Protein AF-A0A259RVF3-F1 (afdb_monomer)

Nearest PDB structures (foldseek):
  3j5s-assembly1_D  TM=8.501E-01  e=8.679E-03  Escherichia coli str. K-12 substr. MG1655
  8buu-assembly1_9  TM=8.937E-01  e=8.816E-02  Neobacillus vireti
  6quz-assembly1_B  TM=8.597E-01  e=1.312E-01  Thermotoga maritima MSB8
  8fhk-assembly1_D  TM=7.798E-01  e=7.342E-01  Bacillus subtilis subsp. subtilis str. 168
  8hf5-assembly1_A  TM=8.007E-01  e=1.521E+00  Streptococcus pneumoniae D39

Radius of gyration: 21.24 Å; Cα contacts (8 Å, |Δi|>4): 70; chains: 1; bounding box: 40×41×66 Å

Solvent-accessible surface area (backbone atoms only — not comparable to full-atom values): 4805 Å² total; per-residue (Å²): 136,81,82,78,81,83,79,75,77,75,69,81,73,78,73,73,85,44,75,74,44,77,41,72,63,38,68,42,64,64,87,91,46,73,50,38,79,56,46,62,49,75,41,38,66,93,65,86,85,85,85,84,78,64,91,84,62,26,59,70,57,52,52,29,51,78,69,71,74,110

pLDDT: mean 84.89, std 13.93, range [53.88, 96.88]

Secondary structure (DSSP, 8-state):
-PPPP-------------EEEEEEEEEEEETTEEEEEEEEEEEETT-------STTSSHHHHHHHHTT--

Foldseek 3Di:
DDDDPPPPPPDPDPPDFAWPFWDAQDWDDDVPRTLDGGDTDTDTPPDDDDDDDDPSNCSVVVVCVRVVND

Mean predicted aligned error: 10.06 Å

Structure (mmCIF, N/CA/C/O backbone):
data_AF-A0A259RVF3-F1
#
_entry.id   AF-A0A259RVF3-F1
#
loop_
_atom_site.group_PDB
_atom_site.id
_atom_site.type_symbol
_atom_site.label_atom_id
_atom_site.label_alt_id
_atom_site.label_comp_id
_atom_site.label_asym_id
_atom_site.label_entity_id
_atom_site.label_seq_id
_atom_site.pdbx_PDB_ins_code
_atom_site.Cartn_x
_atom_site.Cartn_y
_atom_site.Cartn_z
_atom_site.occupancy
_atom_site.B_iso_or_equiv
_atom_site.auth_seq_id
_atom_site.auth_comp_id
_atom_site.auth_asym_id
_atom_site.auth_atom_id
_atom_site.pdbx_PDB_model_num
ATOM 1 N N . MET A 1 1 ? -27.577 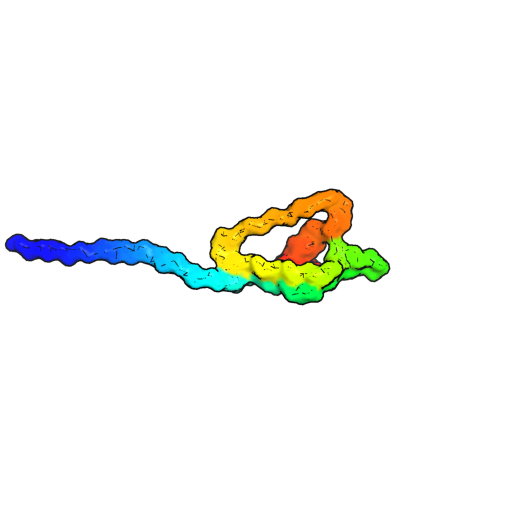31.624 48.284 1.00 55.12 1 MET A N 1
ATOM 2 C CA . MET A 1 1 ? -26.428 31.231 47.444 1.00 55.12 1 MET A CA 1
ATOM 3 C C . MET A 1 1 ? -26.779 29.883 46.824 1.00 55.12 1 MET A C 1
ATOM 5 O O . MET A 1 1 ? -26.676 28.876 47.509 1.00 55.12 1 MET A O 1
ATOM 9 N N . SER A 1 2 ? -27.338 29.860 45.613 1.00 53.88 2 SER A N 1
ATOM 10 C CA . SER A 1 2 ? -27.652 28.594 44.932 1.00 53.88 2 SER A CA 1
ATOM 11 C C . SER A 1 2 ? -26.355 27.973 44.399 1.00 53.88 2 SER A C 1
ATOM 13 O O . SER A 1 2 ? -25.531 28.726 43.874 1.00 53.88 2 SER A O 1
ATOM 15 N N . PRO A 1 3 ? -26.135 26.654 44.521 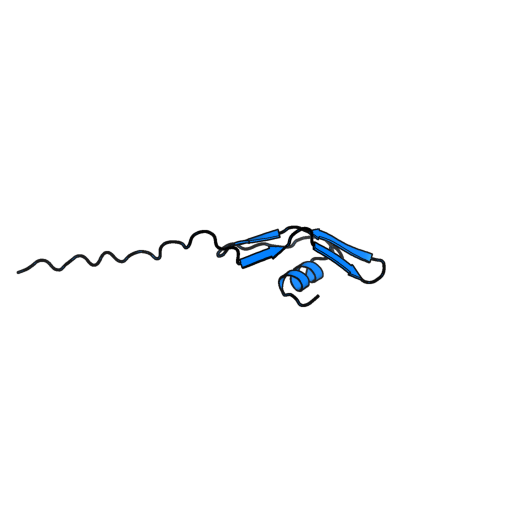1.00 62.12 3 PRO A N 1
ATOM 16 C CA . PRO A 1 3 ? -24.994 26.010 43.879 1.00 62.12 3 PRO A CA 1
ATOM 17 C C . PRO A 1 3 ? -25.156 26.075 42.350 1.00 62.12 3 PRO A C 1
ATOM 19 O O . PRO A 1 3 ? -26.250 25.856 41.828 1.00 62.12 3 PRO A O 1
ATOM 22 N N . MET A 1 4 ? -24.081 26.425 41.634 1.00 54.59 4 MET A N 1
ATOM 23 C CA . MET A 1 4 ? -24.028 26.337 40.169 1.00 54.59 4 MET A CA 1
ATOM 24 C C . MET A 1 4 ? -24.211 24.878 39.724 1.00 54.59 4 MET A C 1
ATOM 26 O O . MET A 1 4 ? -23.685 23.984 40.387 1.00 54.59 4 MET A O 1
ATOM 30 N N . PRO A 1 5 ? -24.890 24.615 38.594 1.00 62.78 5 PRO A N 1
ATOM 31 C CA . PRO A 1 5 ? -24.906 23.285 38.006 1.00 62.78 5 PRO A CA 1
ATOM 32 C C . PRO A 1 5 ? -23.507 22.943 37.477 1.00 62.78 5 PRO A C 1
ATOM 34 O O . PRO A 1 5 ? -22.928 23.689 36.684 1.00 62.78 5 PRO A O 1
ATOM 37 N N . GLU A 1 6 ? -22.962 21.813 37.924 1.00 61.53 6 GLU A N 1
ATOM 38 C CA . GLU A 1 6 ? -21.721 21.237 37.414 1.00 61.53 6 GLU A CA 1
ATOM 39 C C . GLU A 1 6 ? -21.899 20.891 35.933 1.00 61.53 6 GLU A C 1
ATOM 41 O O . GLU A 1 6 ? -22.523 19.896 35.558 1.00 61.53 6 GLU A O 1
ATOM 46 N N . SER A 1 7 ? -21.354 21.744 35.067 1.00 62.12 7 SER A N 1
ATOM 47 C CA . SER A 1 7 ? -21.214 21.464 33.644 1.00 62.12 7 SER A CA 1
ATOM 48 C C . SER A 1 7 ? -20.207 20.328 33.479 1.00 62.12 7 SER A C 1
ATOM 50 O O . SER A 1 7 ? -19.010 20.563 33.319 1.00 62.12 7 SER A O 1
ATOM 52 N N . THR A 1 8 ? -20.699 19.089 33.528 1.00 63.28 8 THR A N 1
ATOM 53 C CA . THR A 1 8 ? -19.957 17.907 33.084 1.00 63.28 8 THR A CA 1
ATOM 54 C C . THR A 1 8 ? -19.601 18.127 31.619 1.00 63.28 8 THR A C 1
ATOM 56 O O . THR A 1 8 ? -20.435 17.974 30.725 1.00 63.28 8 THR A O 1
ATOM 59 N N . ALA A 1 9 ? -18.363 18.550 31.375 1.00 58.22 9 ALA A N 1
ATOM 60 C CA . ALA A 1 9 ? -17.779 18.563 30.050 1.00 58.22 9 ALA A CA 1
ATOM 61 C C . ALA A 1 9 ? -17.784 17.115 29.552 1.00 58.22 9 ALA A C 1
ATOM 63 O O . ALA A 1 9 ? -16.983 16.291 29.991 1.00 58.22 9 ALA A O 1
ATOM 64 N N . ARG A 1 10 ? -18.742 16.785 28.681 1.00 59.28 10 ARG A N 1
ATOM 65 C CA . ARG A 1 10 ? -18.731 15.528 27.936 1.00 59.28 10 ARG A CA 1
ATOM 66 C C . ARG A 1 10 ? -17.412 15.497 27.167 1.00 59.28 10 ARG A C 1
ATOM 68 O O . ARG A 1 10 ? -17.213 16.302 26.259 1.00 59.28 10 ARG A O 1
ATOM 75 N N . LEU A 1 11 ? -16.501 14.608 27.561 1.00 63.16 11 LEU A N 1
ATOM 76 C CA . LEU A 1 11 ? -15.366 14.253 26.717 1.00 63.16 11 LEU A CA 1
ATOM 77 C C . LEU A 1 11 ? -15.942 13.789 25.372 1.00 63.16 11 LEU A C 1
ATOM 79 O O . LEU A 1 11 ? -16.967 13.101 25.389 1.00 63.16 11 LEU A O 1
ATOM 83 N N . PRO A 1 12 ? -15.356 14.185 24.228 1.00 63.19 12 PRO A N 1
ATOM 84 C CA . PRO A 1 12 ? -15.833 13.723 22.935 1.00 63.19 12 PRO A CA 1
ATOM 85 C C . PRO A 1 12 ? -15.842 12.199 22.963 1.00 63.19 12 PRO A C 1
ATOM 87 O O . PRO A 1 12 ? -14.810 11.557 23.147 1.00 63.19 12 PRO A O 1
ATOM 90 N N . GLU A 1 13 ? -17.042 11.644 22.868 1.00 64.31 13 GLU A N 1
ATOM 91 C CA . GLU A 1 13 ? -17.293 10.214 22.787 1.00 64.31 13 GLU A CA 1
ATOM 92 C C . GLU A 1 13 ? -16.473 9.727 21.594 1.00 64.31 13 GLU A C 1
ATOM 94 O O . GLU A 1 13 ? -16.694 10.193 20.475 1.00 64.31 13 GLU A O 1
ATOM 99 N N . THR A 1 14 ? -15.453 8.893 21.833 1.00 61.41 14 THR A N 1
ATOM 100 C CA . THR A 1 14 ? -14.621 8.354 20.755 1.00 61.41 14 THR A CA 1
ATOM 101 C C . THR A 1 14 ? -15.575 7.718 19.750 1.00 61.41 14 THR A C 1
ATOM 103 O O . THR A 1 14 ? -16.255 6.755 20.116 1.00 61.41 14 THR A O 1
ATOM 106 N N . PRO A 1 15 ? -15.704 8.262 18.525 1.00 63.97 15 PRO A N 1
ATOM 107 C CA . PRO A 1 15 ? -16.665 7.732 17.579 1.00 63.97 15 PRO A CA 1
ATOM 108 C C . PRO A 1 15 ? -16.334 6.259 17.356 1.00 63.97 15 PRO A C 1
ATOM 110 O O . PRO A 1 15 ? -15.160 5.901 17.230 1.00 63.97 15 PRO A O 1
ATOM 113 N N . ALA A 1 16 ? -17.368 5.413 17.336 1.00 66.19 16 ALA A N 1
ATOM 114 C CA . ALA A 1 16 ? -17.232 3.999 17.005 1.00 66.19 16 ALA A CA 1
ATOM 115 C C . ALA A 1 16 ? -16.344 3.846 15.753 1.00 66.19 16 ALA A C 1
ATOM 117 O O . ALA A 1 16 ? -16.413 4.717 14.874 1.00 66.19 16 ALA A O 1
ATOM 118 N N . PRO A 1 17 ? -15.498 2.801 15.665 1.00 66.56 17 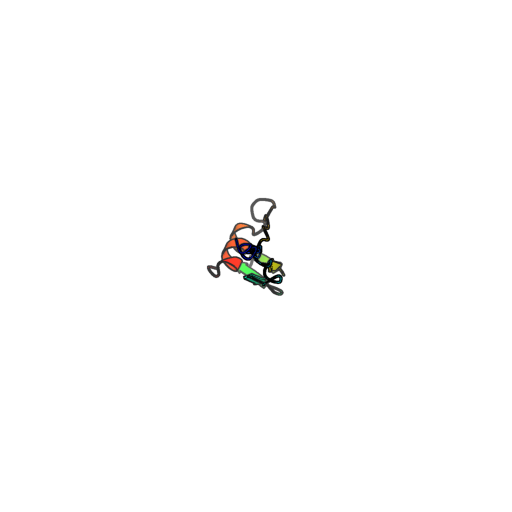PRO A N 1
ATOM 119 C CA . PRO A 1 17 ? -14.509 2.672 14.599 1.00 66.56 17 PRO A CA 1
ATOM 120 C C . PRO A 1 17 ? -15.199 2.751 13.234 1.00 66.56 17 PRO A C 1
ATOM 122 O O . PRO A 1 17 ? -15.854 1.813 12.782 1.00 66.56 17 PRO A O 1
ATOM 125 N N . SER A 1 18 ? -15.090 3.919 12.600 1.00 84.50 18 SER A N 1
ATOM 126 C CA . SER A 1 18 ? -15.629 4.185 11.273 1.00 84.50 18 SER A CA 1
ATOM 127 C C . SER A 1 18 ? -14.537 3.870 10.271 1.00 84.50 18 SER A C 1
ATOM 129 O O . SER A 1 18 ? -13.419 4.378 10.376 1.00 84.50 18 SER A O 1
ATOM 131 N N . VAL A 1 19 ? -14.855 3.004 9.316 1.00 90.25 19 VAL A N 1
ATOM 132 C CA . VAL A 1 19 ? -13.952 2.677 8.215 1.00 90.25 19 VAL A CA 1
ATOM 133 C C . VAL A 1 19 ? -13.810 3.907 7.335 1.00 90.25 19 VAL A C 1
ATOM 135 O O . VAL A 1 19 ? -14.811 4.467 6.891 1.00 90.25 19 VAL A O 1
ATOM 138 N N . LEU A 1 20 ? -12.574 4.336 7.104 1.00 93.00 20 LEU A N 1
ATOM 139 C CA . LEU A 1 20 ? -12.246 5.429 6.192 1.00 93.00 20 LEU A CA 1
ATOM 140 C C . LEU A 1 20 ? -11.832 4.919 4.813 1.00 93.00 20 LEU A C 1
ATOM 142 O O . LEU A 1 20 ? -12.119 5.573 3.816 1.00 93.00 20 LEU A O 1
ATOM 146 N N . LEU A 1 21 ? -11.156 3.772 4.759 1.00 93.12 21 LEU A N 1
ATOM 147 C CA . LEU A 1 21 ? -10.709 3.148 3.520 1.00 93.12 21 LEU A CA 1
ATOM 148 C C . LEU A 1 21 ? -10.824 1.633 3.648 1.00 93.12 21 LEU A C 1
ATOM 150 O O . LEU A 1 21 ? -10.421 1.060 4.659 1.00 93.12 21 LEU A O 1
ATOM 154 N N . GLU A 1 22 ? -11.328 0.995 2.602 1.00 94.62 22 GLU A N 1
ATOM 155 C CA . GLU A 1 22 ? -11.362 -0.454 2.472 1.00 94.62 22 GLU A CA 1
ATOM 156 C C . GLU A 1 22 ? -10.904 -0.834 1.065 1.00 94.62 22 GLU A C 1
ATOM 158 O O . GLU A 1 22 ? -11.415 -0.331 0.065 1.00 94.62 22 GLU A O 1
ATOM 163 N N . LEU A 1 23 ? -9.896 -1.693 1.008 1.00 94.44 23 LEU A N 1
ATOM 164 C CA . LEU A 1 23 ? -9.472 -2.428 -0.167 1.00 94.44 23 LEU A CA 1
ATOM 165 C C . LEU A 1 23 ? -9.860 -3.882 0.085 1.00 94.44 23 LEU A C 1
ATOM 167 O O . LEU A 1 23 ? -9.490 -4.438 1.119 1.00 94.44 23 LEU A O 1
ATOM 171 N N . ASP A 1 24 ? -10.566 -4.490 -0.857 1.00 95.69 24 ASP A N 1
ATOM 172 C CA . ASP A 1 24 ? -10.932 -5.902 -0.813 1.00 95.69 24 ASP A CA 1
ATOM 173 C C . ASP A 1 24 ? -10.413 -6.585 -2.076 1.00 95.69 24 ASP A C 1
ATOM 175 O O . ASP A 1 24 ? -10.743 -6.168 -3.186 1.00 95.69 24 ASP A O 1
ATOM 179 N N . GLN A 1 25 ? -9.537 -7.578 -1.895 1.00 96.88 25 GLN A N 1
ATOM 180 C CA . GLN A 1 25 ? -8.938 -8.378 -2.970 1.00 96.88 25 GLN A CA 1
ATOM 181 C C . GLN A 1 25 ? -8.505 -7.542 -4.189 1.00 96.88 25 GLN A C 1
ATOM 183 O O . GLN A 1 25 ? -8.850 -7.832 -5.333 1.00 96.88 25 GLN A O 1
ATOM 188 N N . VAL A 1 26 ? -7.743 -6.471 -3.959 1.00 95.00 26 VAL A N 1
ATOM 189 C CA . VAL A 1 26 ? -7.338 -5.559 -5.033 1.00 95.00 26 VAL A CA 1
ATOM 190 C C . VAL A 1 26 ? -6.131 -6.110 -5.783 1.00 95.00 26 VAL A C 1
ATOM 192 O O . VAL A 1 26 ? -5.119 -6.488 -5.192 1.00 95.00 26 VAL A O 1
ATOM 195 N N . TYR A 1 27 ? -6.214 -6.087 -7.112 1.00 95.12 27 TYR A N 1
ATOM 196 C CA . TYR A 1 27 ? -5.138 -6.476 -8.020 1.00 95.12 27 TYR A CA 1
ATOM 197 C C . TYR A 1 27 ? -4.738 -5.286 -8.893 1.00 95.12 27 TYR A C 1
ATOM 199 O O . TYR A 1 27 ? -5.593 -4.575 -9.421 1.00 95.12 27 TYR A O 1
ATOM 207 N N . LYS A 1 28 ? -3.435 -5.089 -9.113 1.00 93.75 28 LYS A N 1
ATOM 208 C CA . LYS A 1 28 ? -2.920 -4.074 -10.044 1.00 93.75 28 LYS A CA 1
ATOM 209 C C . LYS A 1 28 ? -1.775 -4.636 -10.859 1.00 93.75 28 LYS A C 1
ATOM 211 O O . LYS A 1 28 ? -0.814 -5.181 -10.317 1.00 93.75 28 LYS A O 1
ATOM 216 N N . SER A 1 29 ? -1.875 -4.461 -12.172 1.00 94.75 29 SER A N 1
ATOM 217 C CA . SER A 1 29 ? -0.836 -4.847 -13.123 1.00 94.75 29 SER A CA 1
ATOM 218 C C . SER A 1 29 ? -0.457 -3.666 -14.009 1.00 94.75 29 SER A C 1
ATOM 220 O O . SER A 1 29 ? -1.318 -2.874 -14.391 1.00 94.75 29 SER A O 1
ATOM 222 N N . TYR A 1 30 ? 0.824 -3.575 -14.354 1.00 91.44 30 TYR A N 1
ATOM 223 C CA . TYR A 1 30 ? 1.330 -2.694 -15.403 1.00 91.44 30 TYR A CA 1
ATOM 224 C C . TYR A 1 30 ? 1.859 -3.573 -16.535 1.00 91.44 30 TYR A C 1
ATOM 226 O O . TYR A 1 30 ? 2.890 -4.240 -16.409 1.00 91.44 30 TYR A O 1
ATOM 234 N N . GLY A 1 31 ? 1.111 -3.629 -17.638 1.00 91.94 31 GLY A N 1
ATOM 235 C CA . GLY A 1 31 ? 1.378 -4.577 -18.717 1.00 91.94 31 GLY A CA 1
ATOM 236 C C . GLY A 1 31 ? 1.326 -6.021 -18.210 1.00 91.94 31 GLY A C 1
ATOM 237 O O . GLY A 1 31 ? 0.295 -6.473 -17.721 1.00 91.94 31 GLY A O 1
ATOM 238 N N . ARG A 1 32 ? 2.448 -6.743 -18.320 1.00 93.06 32 ARG A N 1
ATOM 239 C CA . ARG A 1 32 ? 2.576 -8.141 -17.865 1.00 93.06 32 ARG A CA 1
ATOM 240 C C . ARG A 1 32 ? 3.008 -8.284 -16.403 1.00 93.06 32 ARG A C 1
ATOM 242 O O . ARG A 1 32 ? 2.994 -9.394 -15.883 1.00 93.06 32 ARG A O 1
ATOM 249 N N . LEU A 1 33 ? 3.420 -7.197 -15.751 1.00 92.50 33 LEU A N 1
ATOM 250 C CA . LEU A 1 33 ? 3.905 -7.233 -14.376 1.00 92.50 33 LEU A CA 1
ATOM 251 C C . LEU A 1 33 ? 2.746 -7.009 -13.404 1.00 92.50 33 LEU A C 1
ATOM 253 O O . LEU A 1 33 ? 2.145 -5.934 -13.403 1.00 92.50 33 LEU A O 1
ATOM 257 N N . ARG A 1 34 ? 2.471 -7.994 -12.545 1.00 92.81 34 ARG A N 1
ATOM 258 C CA . ARG A 1 34 ? 1.555 -7.828 -11.414 1.00 92.81 34 ARG A CA 1
ATOM 259 C C . ARG A 1 34 ? 2.293 -7.175 -10.249 1.00 92.81 34 ARG A C 1
ATOM 261 O O . ARG A 1 34 ? 3.242 -7.746 -9.726 1.00 92.81 34 ARG A O 1
ATOM 268 N N . VAL A 1 35 ? 1.865 -5.971 -9.878 1.00 94.56 35 VAL A N 1
ATOM 269 C CA . VAL A 1 35 ? 2.489 -5.160 -8.818 1.00 94.56 35 VAL A CA 1
ATOM 270 C C . VAL A 1 35 ? 1.734 -5.279 -7.498 1.00 94.56 35 VAL A C 1
ATOM 272 O O . VAL A 1 35 ? 2.354 -5.239 -6.441 1.00 94.56 35 VAL A O 1
ATOM 275 N N . VAL A 1 36 ? 0.414 -5.460 -7.554 1.00 94.75 36 VAL A N 1
ATOM 276 C CA . VAL A 1 36 ? -0.424 -5.765 -6.388 1.00 94.75 36 VAL A CA 1
ATOM 277 C C . VAL A 1 36 ? -1.240 -7.016 -6.703 1.00 94.75 36 VAL A C 1
ATOM 279 O O . VAL A 1 36 ? -1.828 -7.104 -7.784 1.00 94.75 36 VAL A O 1
ATOM 282 N N . ASP A 1 37 ? -1.251 -7.979 -5.784 1.00 94.94 37 ASP A N 1
ATOM 283 C CA . ASP A 1 37 ? -1.880 -9.292 -5.958 1.00 94.94 37 ASP A CA 1
ATOM 284 C C . ASP A 1 37 ? -2.766 -9.623 -4.750 1.00 94.94 37 ASP A C 1
ATOM 286 O O . ASP A 1 37 ? -2.269 -10.057 -3.715 1.00 94.94 37 ASP A O 1
ATOM 290 N N . GLY A 1 38 ? -4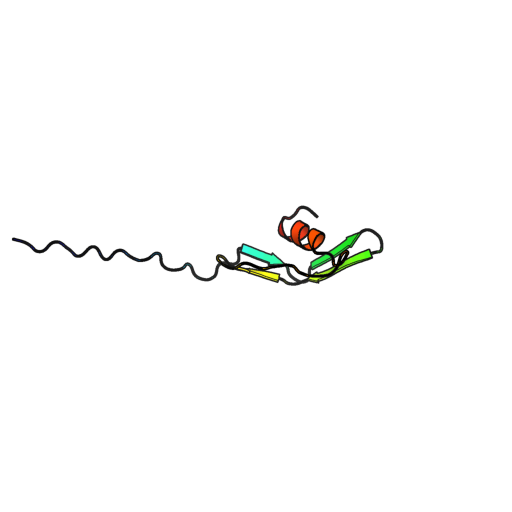.071 -9.360 -4.859 1.00 94.62 38 GLY A N 1
ATOM 291 C CA . GLY A 1 38 ? -5.056 -9.713 -3.830 1.00 94.62 38 GLY A CA 1
ATOM 292 C C . GLY A 1 38 ? -4.929 -8.920 -2.527 1.00 94.62 38 GLY A C 1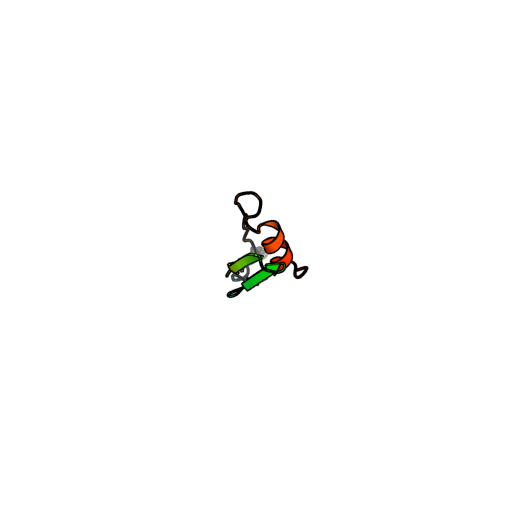
ATOM 293 O O . GLY A 1 38 ? -5.157 -9.462 -1.446 1.00 94.62 38 GLY A O 1
ATOM 294 N N . LEU A 1 39 ? -4.557 -7.638 -2.594 1.00 94.25 39 LEU A N 1
ATOM 295 C CA . LEU A 1 39 ? -4.395 -6.810 -1.399 1.00 94.25 39 LEU A CA 1
ATOM 296 C C . LEU A 1 39 ? -5.754 -6.492 -0.769 1.00 94.25 39 LEU A C 1
ATOM 298 O O . LEU A 1 39 ? -6.587 -5.832 -1.389 1.00 94.25 39 LEU A O 1
ATOM 302 N N . SER A 1 40 ? -5.933 -6.908 0.484 1.00 94.50 40 SER A N 1
ATOM 303 C CA . SER A 1 40 ? -7.061 -6.499 1.324 1.00 94.50 40 SER A CA 1
ATOM 304 C C . SER A 1 40 ? -6.547 -5.679 2.504 1.00 94.50 40 SER A C 1
ATOM 306 O O . SER A 1 40 ? -5.626 -6.108 3.201 1.00 94.50 40 SER A O 1
ATOM 308 N N . LEU A 1 41 ? -7.097 -4.484 2.701 1.00 93.19 41 LEU A N 1
ATOM 309 C CA . LEU A 1 41 ? -6.660 -3.535 3.723 1.00 93.19 41 LEU A CA 1
ATOM 310 C C . LEU A 1 41 ? -7.851 -2.710 4.199 1.00 93.19 41 LEU A C 1
ATOM 312 O O . LEU A 1 41 ? -8.604 -2.185 3.389 1.00 93.19 41 LEU A O 1
ATOM 316 N N . ARG A 1 42 ? -7.982 -2.534 5.512 1.00 93.69 42 ARG A N 1
ATOM 317 C CA . ARG A 1 42 ? -9.026 -1.715 6.124 1.00 93.69 42 ARG A CA 1
ATOM 318 C C . ARG A 1 42 ? -8.377 -0.689 7.041 1.00 93.69 42 ARG A C 1
ATOM 320 O O . ARG A 1 42 ? -7.614 -1.057 7.927 1.00 93.69 42 ARG A O 1
ATOM 327 N N . LEU A 1 43 ? -8.661 0.586 6.803 1.00 92.19 43 LEU A N 1
ATOM 328 C CA . LEU A 1 43 ? -8.185 1.711 7.600 1.00 92.19 43 LEU A CA 1
ATOM 329 C C . LEU A 1 43 ? -9.375 2.329 8.326 1.00 92.19 43 LEU A C 1
ATOM 331 O O . LEU A 1 43 ? -10.306 2.823 7.681 1.00 92.19 43 LEU A O 1
ATOM 335 N N . SER A 1 44 ? -9.336 2.345 9.651 1.00 92.25 44 SER A N 1
ATOM 336 C CA . SER A 1 44 ? -10.347 3.003 10.478 1.00 92.25 44 SER A CA 1
ATOM 337 C C . SER A 1 44 ? -9.894 4.399 10.901 1.00 92.25 44 SER A C 1
ATOM 339 O O . SER A 1 44 ? -8.708 4.740 10.894 1.00 92.25 44 SER A O 1
ATOM 341 N N . ARG A 1 45 ? -10.848 5.243 11.292 1.00 90.00 45 ARG A N 1
ATOM 342 C CA . ARG A 1 45 ? -10.556 6.581 11.812 1.00 90.00 45 ARG A CA 1
ATOM 343 C C . ARG A 1 45 ? -9.653 6.501 13.046 1.00 90.00 45 ARG A C 1
ATOM 345 O O . ARG A 1 45 ? -9.994 5.844 14.021 1.00 90.00 45 ARG A O 1
ATOM 352 N N . GLY A 1 46 ? -8.540 7.232 13.008 1.00 89.62 46 GLY A N 1
ATOM 353 C CA . GLY A 1 46 ? -7.550 7.272 14.090 1.00 89.62 46 GLY A CA 1
ATOM 354 C C . GLY A 1 46 ? -6.431 6.236 13.962 1.00 89.62 46 GLY A C 1
ATOM 355 O O . GLY A 1 46 ? -5.495 6.275 14.756 1.00 89.62 46 GLY A O 1
ATOM 356 N N . GLU A 1 47 ? -6.482 5.354 12.962 1.00 88.81 47 GLU A N 1
ATOM 357 C CA . GLU A 1 47 ? -5.410 4.398 12.686 1.00 88.81 47 GLU A CA 1
ATOM 358 C C . GLU A 1 47 ? -4.376 4.973 11.707 1.00 88.81 47 GLU A C 1
ATOM 360 O O . GLU A 1 47 ? -4.698 5.748 10.805 1.00 88.81 47 GLU A O 1
ATOM 365 N N . CYS A 1 48 ? -3.119 4.562 11.871 1.00 89.12 48 CYS A N 1
ATOM 366 C CA . CYS A 1 48 ? -2.017 4.913 10.982 1.00 89.12 48 CYS A CA 1
ATOM 367 C C . CYS A 1 48 ? -1.309 3.632 10.531 1.00 89.12 48 CYS A C 1
ATOM 369 O O . CYS A 1 48 ? -0.878 2.838 11.366 1.00 89.12 48 CYS A O 1
ATOM 371 N N . TYR A 1 49 ? -1.187 3.437 9.217 1.00 90.81 49 TYR A N 1
ATOM 372 C CA . TYR A 1 49 ? -0.538 2.270 8.619 1.00 90.81 49 TYR A CA 1
ATOM 373 C C . TYR A 1 49 ? 0.712 2.702 7.854 1.00 90.81 49 TYR A C 1
ATOM 375 O O . TYR A 1 49 ? 0.689 3.661 7.083 1.00 90.81 49 TYR A O 1
ATOM 383 N N . GLY A 1 50 ? 1.803 1.961 8.044 1.00 92.19 50 GLY A N 1
ATOM 384 C CA . GLY A 1 50 ? 3.040 2.118 7.286 1.00 92.19 50 GLY A CA 1
ATOM 385 C C . GLY A 1 50 ? 3.181 1.024 6.232 1.00 92.19 50 GLY A C 1
ATOM 386 O O . GLY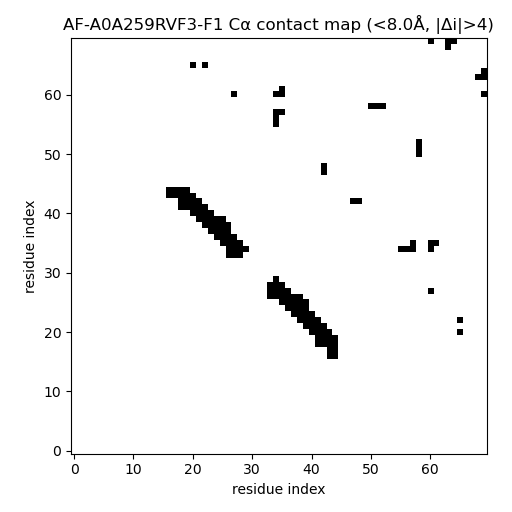 A 1 50 ? 3.015 -0.154 6.537 1.00 92.19 50 GLY A O 1
ATOM 387 N N . ILE A 1 51 ? 3.530 1.400 5.000 1.00 93.19 51 ILE A N 1
ATOM 388 C CA . ILE A 1 51 ? 3.837 0.448 3.925 1.00 93.19 51 ILE A CA 1
ATOM 389 C C . ILE A 1 51 ? 5.357 0.341 3.790 1.00 93.19 51 ILE A C 1
ATOM 391 O O . ILE A 1 51 ? 6.030 1.313 3.444 1.00 93.19 51 ILE A O 1
ATOM 395 N N . ILE A 1 52 ? 5.901 -0.850 4.037 1.00 93.25 52 ILE A N 1
ATOM 396 C CA . ILE A 1 52 ? 7.345 -1.112 4.068 1.00 93.25 52 ILE A CA 1
ATOM 397 C C . ILE A 1 52 ? 7.666 -2.275 3.127 1.00 93.25 52 ILE A C 1
ATOM 399 O O . ILE A 1 52 ? 6.878 -3.200 2.968 1.00 93.25 52 ILE A O 1
ATOM 403 N N . GLY A 1 53 ? 8.825 -2.219 2.476 1.00 93.12 53 GLY A N 1
ATOM 404 C CA . GLY A 1 53 ? 9.285 -3.260 1.561 1.00 93.12 53 GLY A CA 1
ATOM 405 C C . GLY A 1 53 ? 10.392 -2.767 0.628 1.00 93.12 53 GLY A C 1
ATOM 406 O O . GLY A 1 53 ? 10.648 -1.558 0.562 1.00 93.12 53 GLY A O 1
ATOM 407 N N . PRO A 1 54 ? 11.039 -3.670 -0.125 1.00 94.50 54 PRO A N 1
ATOM 408 C CA . PRO A 1 54 ? 12.118 -3.326 -1.049 1.00 94.50 54 PRO A CA 1
ATOM 409 C C . PRO A 1 54 ? 11.634 -2.463 -2.227 1.00 94.50 54 PRO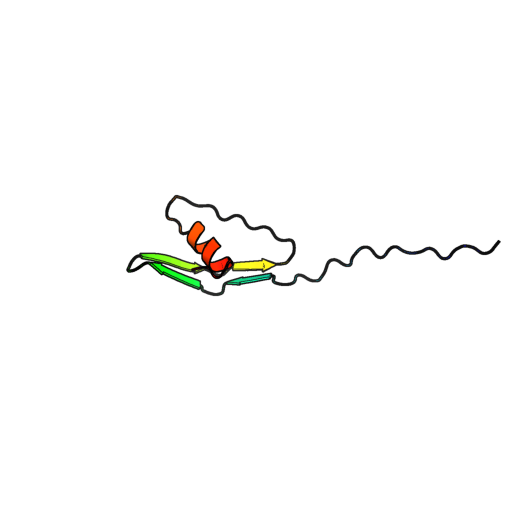 A C 1
ATOM 411 O O . PRO A 1 54 ? 10.433 -2.239 -2.435 1.00 94.50 54 PRO A O 1
ATOM 414 N N . ASN A 1 55 ? 12.573 -1.925 -3.005 1.00 92.25 55 ASN A N 1
ATOM 415 C CA . ASN A 1 55 ? 12.246 -1.206 -4.238 1.00 92.25 55 ASN A CA 1
ATOM 416 C C . ASN A 1 55 ? 11.528 -2.141 -5.219 1.00 92.25 55 ASN A C 1
ATOM 418 O O . ASN A 1 55 ? 11.888 -3.306 -5.345 1.00 92.25 55 ASN A O 1
ATOM 422 N N . GLY A 1 56 ? 10.479 -1.639 -5.872 1.00 89.19 56 GLY A N 1
ATOM 423 C CA . GLY A 1 56 ? 9.646 -2.441 -6.776 1.00 89.19 56 GLY A CA 1
ATOM 424 C C . GLY A 1 56 ? 8.555 -3.283 -6.102 1.00 89.19 56 GLY A C 1
ATOM 425 O O . GLY A 1 56 ? 7.715 -3.819 -6.809 1.00 89.19 56 GLY A O 1
ATOM 426 N N . ALA A 1 57 ? 8.471 -3.330 -4.766 1.00 92.00 57 ALA A N 1
ATOM 427 C CA . ALA A 1 57 ? 7.441 -4.096 -4.043 1.00 92.00 57 ALA A CA 1
ATOM 428 C C . ALA A 1 57 ? 6.000 -3.545 -4.165 1.00 92.00 57 ALA A C 1
ATOM 430 O O .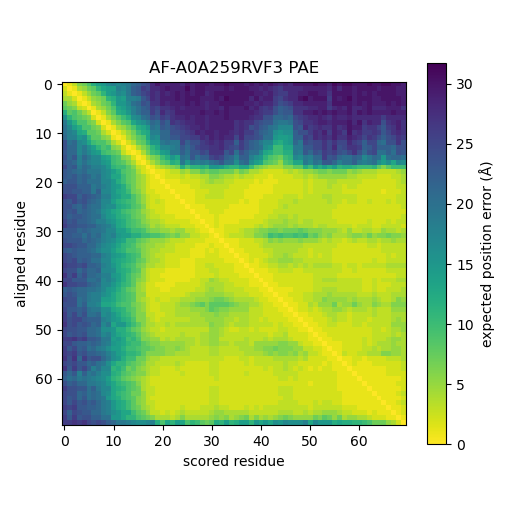 ALA A 1 57 ? 5.111 -3.993 -3.455 1.00 92.00 57 ALA A O 1
ATOM 431 N N . GLY A 1 58 ? 5.770 -2.517 -4.987 1.00 92.94 58 GLY A N 1
ATOM 432 C CA . GLY A 1 58 ? 4.436 -1.948 -5.195 1.00 92.94 58 GLY A CA 1
ATOM 433 C C . GLY A 1 58 ? 3.978 -0.911 -4.169 1.00 92.94 58 GLY A C 1
ATOM 434 O O . GLY A 1 58 ? 2.842 -0.472 -4.245 1.00 92.94 58 GLY A O 1
ATOM 435 N N . LYS A 1 59 ? 4.845 -0.434 -3.263 1.00 96.06 59 LYS A N 1
ATOM 436 C CA . LYS A 1 59 ? 4.474 0.537 -2.207 1.00 96.06 59 LYS A CA 1
ATOM 437 C C . LYS A 1 59 ? 3.759 1.788 -2.735 1.00 96.06 59 LYS A C 1
ATOM 439 O O . LYS A 1 59 ? 2.665 2.114 -2.290 1.00 96.06 59 LYS A O 1
ATOM 444 N N . THR A 1 60 ? 4.371 2.477 -3.701 1.00 94.88 60 THR A N 1
ATOM 445 C CA . THR A 1 60 ? 3.787 3.678 -4.317 1.00 94.88 60 THR A CA 1
ATOM 446 C C . THR A 1 60 ? 2.495 3.346 -5.054 1.00 94.88 60 THR A C 1
ATOM 448 O O . THR A 1 60 ? 1.537 4.101 -4.956 1.00 94.88 60 THR A O 1
ATOM 451 N N . THR A 1 61 ? 2.435 2.193 -5.725 1.00 94.88 61 THR A N 1
ATOM 452 C CA . THR A 1 61 ? 1.221 1.704 -6.388 1.00 94.88 61 THR A CA 1
ATOM 453 C C . THR A 1 61 ? 0.095 1.459 -5.385 1.00 9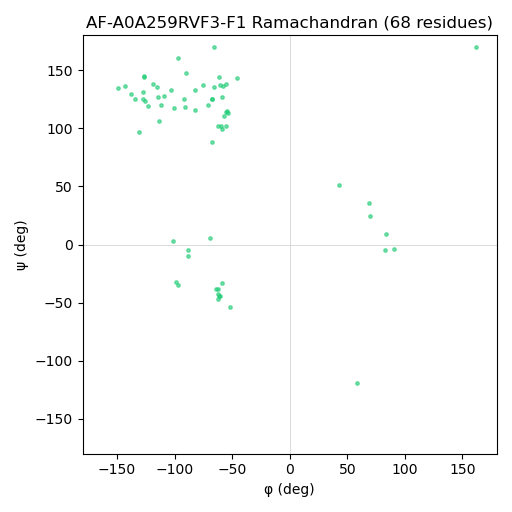4.88 61 THR A C 1
ATOM 455 O O . THR A 1 61 ? -1.026 1.883 -5.633 1.00 94.88 61 THR A O 1
ATOM 458 N N . THR A 1 62 ? 0.381 0.858 -4.228 1.00 94.56 62 THR A N 1
ATOM 459 C CA . THR A 1 62 ? -0.593 0.680 -3.146 1.00 94.56 62 THR A CA 1
ATOM 460 C C . THR A 1 62 ? -1.114 2.020 -2.638 1.00 94.56 62 THR A C 1
ATOM 462 O O . THR A 1 62 ? -2.320 2.187 -2.510 1.00 94.56 62 THR A O 1
ATOM 465 N N . ILE A 1 63 ? -0.238 3.007 -2.423 1.00 94.44 63 ILE A N 1
ATOM 466 C CA . ILE A 1 63 ? -0.665 4.358 -2.019 1.00 94.44 63 ILE A CA 1
ATOM 467 C C . ILE A 1 63 ? -1.553 4.994 -3.096 1.00 94.44 63 ILE A C 1
ATOM 469 O O . ILE A 1 63 ? -2.594 5.557 -2.775 1.00 94.44 63 ILE A O 1
ATOM 473 N N . GLN A 1 64 ? -1.184 4.884 -4.374 1.00 94.06 64 GLN A N 1
ATOM 474 C CA . GLN A 1 64 ? -1.999 5.401 -5.477 1.00 94.06 64 GLN A CA 1
ATOM 475 C C . GLN A 1 64 ? -3.371 4.721 -5.554 1.00 94.06 64 GLN A C 1
ATOM 477 O O . GLN A 1 64 ? -4.355 5.410 -5.812 1.00 94.06 64 GLN A O 1
ATOM 482 N N . LEU A 1 65 ? -3.454 3.411 -5.293 1.00 94.00 65 LEU A N 1
ATOM 483 C CA . LEU A 1 65 ? -4.727 2.687 -5.198 1.00 94.00 65 LEU A CA 1
ATOM 484 C C . LEU A 1 65 ? -5.586 3.226 -4.049 1.00 94.00 65 LEU A C 1
ATOM 486 O O . LEU A 1 65 ? -6.754 3.529 -4.267 1.00 94.00 65 LEU A O 1
ATOM 490 N N . CYS A 1 66 ? -5.003 3.426 -2.861 1.00 92.81 66 CYS A N 1
ATOM 491 C CA . CYS A 1 66 ? -5.703 4.020 -1.716 1.00 92.81 66 CYS A CA 1
ATOM 492 C C . CYS A 1 66 ? -6.240 5.432 -2.012 1.00 92.81 66 CYS A C 1
ATOM 494 O O . CYS A 1 66 ? -7.273 5.821 -1.476 1.00 92.81 66 CYS A O 1
ATOM 496 N N . LEU A 1 67 ? -5.533 6.202 -2.845 1.00 93.06 67 LEU A N 1
ATOM 497 C CA . LEU A 1 67 ? -5.909 7.565 -3.236 1.00 93.06 67 LEU A CA 1
ATOM 498 C C . LEU A 1 67 ? -6.826 7.622 -4.473 1.00 93.06 67 LEU A C 1
ATOM 500 O O . LEU A 1 67 ? -7.246 8.712 -4.854 1.00 93.06 67 LEU A O 1
ATOM 504 N N . GLY A 1 68 ? -7.113 6.488 -5.122 1.00 91.38 68 GLY A N 1
ATOM 505 C CA . GLY A 1 68 ? -7.915 6.440 -6.351 1.00 91.38 68 GLY A CA 1
ATOM 506 C C . GLY A 1 68 ? -7.226 7.025 -7.594 1.00 91.38 68 GLY A C 1
ATOM 507 O O . GLY A 1 68 ? -7.902 7.473 -8.514 1.00 91.38 68 GLY A O 1
ATOM 508 N N . LEU A 1 69 ? -5.889 7.048 -7.630 1.00 89.00 69 LEU A N 1
ATOM 509 C CA . LEU A 1 69 ? -5.081 7.675 -8.691 1.00 89.00 69 LEU A CA 1
ATOM 510 C C . LEU A 1 69 ? -4.504 6.681 -9.718 1.00 89.00 69 LEU A C 1
ATOM 512 O O . LEU A 1 69 ? -3.702 7.080 -10.563 1.00 89.00 69 LEU A O 1
ATOM 516 N N . ALA A 1 70 ? -4.828 5.392 -9.597 1.00 68.81 70 ALA A N 1
ATOM 517 C CA . ALA A 1 70 ? -4.105 4.299 -10.251 1.00 68.81 70 ALA A CA 1
ATOM 518 C C . ALA A 1 70 ? -4.830 3.687 -11.449 1.00 68.81 70 ALA A C 1
ATOM 520 O O . ALA A 1 70 ? -5.867 3.020 -11.264 1.00 68.81 70 ALA A O 1
#

Sequence (70 aa):
MSPMPESTARLPETPAPSVLLELDQVYKSYGRLRVVDGLSLRLSRGECYGIIGPNGAGKTTTIQLCLGLA